Protein AF-A0A7X7XJC9-F1 (afdb_monomer_lite)

Radius of gyration: 24.95 Å; chains: 1; bounding box: 92×45×47 Å

Structure (mmCIF, N/CA/C/O backbone):
data_AF-A0A7X7XJC9-F1
#
_entry.id   AF-A0A7X7XJC9-F1
#
loop_
_atom_site.group_PDB
_atom_site.id
_atom_site.type_symbol
_atom_site.label_atom_id
_atom_site.label_alt_id
_atom_site.label_comp_id
_atom_site.label_asym_id
_atom_site.label_entity_id
_atom_site.label_seq_id
_atom_site.pdbx_PDB_ins_code
_atom_site.Cartn_x
_atom_site.Cartn_y
_atom_site.Cartn_z
_atom_site.occupancy
_atom_site.B_iso_or_equiv
_atom_site.auth_seq_id
_atom_site.auth_comp_id
_atom_site.auth_asym_id
_atom_site.auth_atom_id
_atom_site.pdbx_PDB_model_num
ATOM 1 N N . MET A 1 1 ? -47.347 18.243 29.895 1.00 41.31 1 MET A N 1
ATOM 2 C CA . MET A 1 1 ? -46.760 17.431 28.811 1.00 41.31 1 MET A CA 1
ATOM 3 C C . MET A 1 1 ? -45.267 17.707 28.826 1.00 41.31 1 MET A C 1
ATOM 5 O O . MET A 1 1 ? -44.904 18.861 28.664 1.00 41.31 1 MET A O 1
ATOM 9 N N . ILE A 1 2 ? -44.438 16.719 29.170 1.00 56.84 2 ILE A N 1
ATOM 10 C CA . ILE A 1 2 ? -42.971 16.842 29.231 1.00 56.84 2 ILE A CA 1
ATOM 11 C C . ILE A 1 2 ? -42.434 15.918 28.136 1.00 56.84 2 ILE A C 1
ATOM 13 O O . ILE A 1 2 ? -42.709 14.721 28.184 1.00 56.84 2 ILE A O 1
ATOM 17 N N . GLU A 1 3 ? -41.742 16.465 27.138 1.00 44.41 3 GLU A N 1
ATOM 18 C CA . GLU A 1 3 ? -41.038 15.663 26.131 1.00 44.41 3 GLU A CA 1
ATOM 19 C C . GLU A 1 3 ? -39.762 15.059 26.741 1.00 44.41 3 GLU A C 1
ATOM 21 O O . GLU A 1 3 ? -39.019 15.782 27.415 1.00 44.41 3 GLU A O 1
ATOM 26 N N . PRO A 1 4 ? -39.468 13.760 26.542 1.00 55.72 4 PRO A N 1
ATOM 27 C CA . PRO A 1 4 ? -38.210 13.195 26.996 1.00 55.72 4 PRO A CA 1
ATOM 28 C C . PRO A 1 4 ? -37.068 13.646 26.079 1.00 55.72 4 PRO A C 1
ATOM 30 O O . PRO A 1 4 ? -37.122 13.506 24.858 1.00 55.72 4 PRO A O 1
ATOM 33 N N . ALA A 1 5 ? -36.015 14.173 26.703 1.00 55.53 5 ALA A N 1
ATOM 34 C CA . ALA A 1 5 ? -34.759 14.511 26.059 1.00 55.53 5 ALA A CA 1
ATOM 35 C C . ALA A 1 5 ? -34.175 13.288 25.336 1.00 55.53 5 ALA A C 1
ATOM 37 O O . ALA A 1 5 ? -34.007 12.216 25.922 1.00 55.53 5 ALA A O 1
AT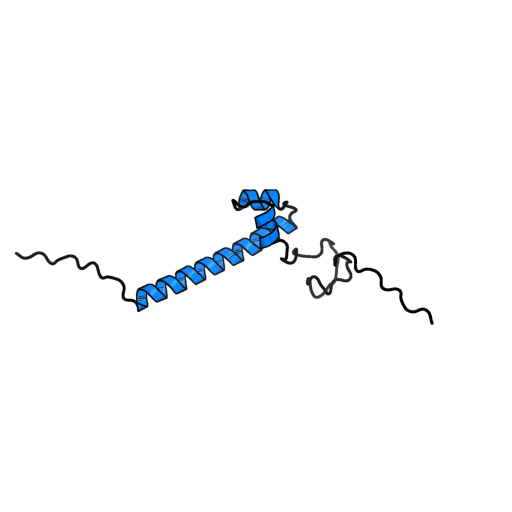OM 38 N N . ILE A 1 6 ? -33.845 13.469 24.059 1.00 58.12 6 ILE A N 1
ATOM 39 C CA . ILE A 1 6 ? -33.139 12.495 23.230 1.00 58.12 6 ILE A CA 1
ATOM 40 C C . ILE A 1 6 ? -31.744 12.308 23.839 1.00 58.12 6 ILE A C 1
ATOM 42 O O . ILE A 1 6 ? -30.851 13.135 23.660 1.00 58.12 6 ILE A O 1
ATOM 46 N N . GLY A 1 7 ? -31.572 11.242 24.620 1.00 53.56 7 GLY A N 1
ATOM 47 C CA . 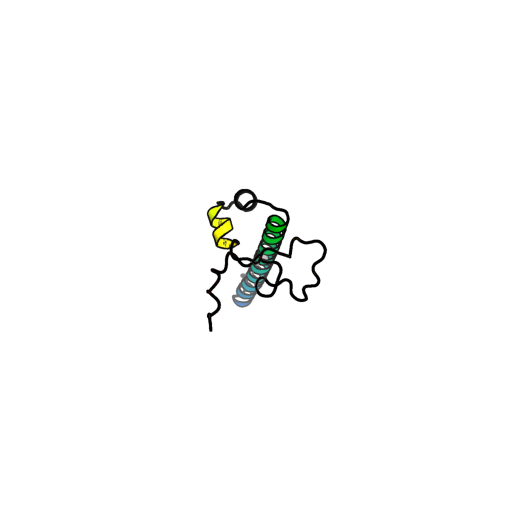GLY A 1 7 ? -30.294 10.872 25.213 1.00 53.56 7 GLY A CA 1
ATOM 48 C C . GLY A 1 7 ? -29.319 10.411 24.135 1.00 53.56 7 GLY A C 1
ATOM 49 O O . GLY A 1 7 ? -29.306 9.238 23.770 1.00 53.56 7 GLY A O 1
ATOM 50 N N . LEU A 1 8 ? -28.488 11.325 23.633 1.00 57.25 8 LEU A N 1
ATOM 51 C CA . LEU A 1 8 ? -27.266 10.993 22.901 1.00 57.25 8 LEU A CA 1
ATOM 52 C C . LEU A 1 8 ? -26.340 10.223 23.854 1.00 57.25 8 LEU A C 1
ATOM 54 O O . LEU A 1 8 ? -25.598 10.815 24.635 1.00 57.25 8 LEU A O 1
ATOM 58 N N . SER A 1 9 ? -26.432 8.893 23.842 1.00 68.00 9 SER A N 1
ATOM 59 C CA . SER A 1 9 ? -25.558 8.035 24.639 1.00 68.00 9 SER A CA 1
ATOM 60 C C . SER A 1 9 ? -24.130 8.149 24.105 1.00 68.00 9 SER A C 1
ATOM 62 O O . SER A 1 9 ? -23.837 7.749 22.977 1.00 68.00 9 SER A O 1
ATOM 64 N N . VAL A 1 10 ? -23.248 8.746 24.908 1.00 70.44 10 VAL A N 1
ATOM 65 C CA . VAL A 1 10 ? -21.807 8.786 24.646 1.00 70.44 10 VAL A CA 1
ATOM 66 C C . VAL A 1 10 ? -21.288 7.347 24.726 1.00 70.44 10 VAL A C 1
ATOM 68 O O . VAL A 1 10 ? -21.594 6.665 25.710 1.00 70.44 10 VAL A O 1
ATOM 71 N N . PRO A 1 11 ? -20.526 6.855 23.730 1.00 72.56 11 PRO A N 1
ATOM 72 C CA . PRO A 1 11 ? -19.968 5.513 23.798 1.00 72.56 11 PRO A CA 1
ATOM 73 C C . PRO A 1 11 ? -19.123 5.376 25.064 1.00 72.56 11 PRO A C 1
ATOM 75 O O . PRO A 1 11 ? -18.330 6.260 25.396 1.00 72.56 11 PRO A O 1
ATOM 78 N N . THR A 1 12 ? -19.286 4.260 25.773 1.00 91.44 12 THR A N 1
ATOM 79 C CA . TH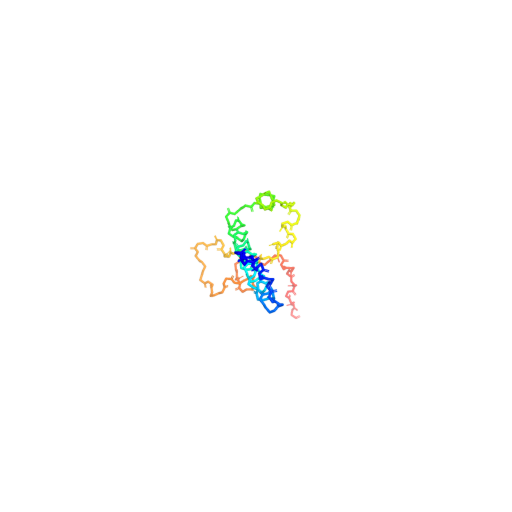R A 1 12 ? -18.405 3.934 26.896 1.00 91.44 12 THR A CA 1
ATOM 80 C C . THR A 1 12 ? -16.968 3.803 26.402 1.00 91.44 12 THR A C 1
ATOM 82 O O . THR A 1 12 ? -16.727 3.522 25.223 1.00 91.44 12 THR A O 1
ATOM 85 N N . VAL A 1 13 ? -16.004 3.968 27.311 1.00 92.12 13 VAL A N 1
ATOM 86 C CA . VAL A 1 13 ? -14.581 3.787 26.989 1.00 92.12 13 VAL A CA 1
ATOM 87 C C . VAL A 1 13 ? -14.346 2.417 26.345 1.00 92.12 13 VAL A C 1
ATOM 89 O O . VAL A 1 13 ? -13.690 2.349 25.311 1.00 92.12 13 VAL A O 1
ATOM 92 N N . ASP A 1 14 ? -14.967 1.351 26.857 1.00 92.12 14 ASP A N 1
ATOM 93 C CA . ASP A 1 14 ? -14.862 0.005 26.280 1.00 92.12 14 ASP A CA 1
ATOM 94 C C . ASP A 1 14 ? -15.373 -0.070 24.836 1.00 92.12 14 ASP A C 1
ATOM 96 O O . ASP A 1 14 ? -14.716 -0.654 23.976 1.00 92.12 14 ASP A O 1
ATOM 100 N N . THR A 1 15 ? -16.514 0.562 24.540 1.00 95.81 15 THR A N 1
ATOM 101 C CA . THR A 1 15 ? -17.069 0.601 23.176 1.00 95.81 15 THR A CA 1
ATOM 102 C C . THR A 1 15 ? -16.154 1.392 22.239 1.00 95.81 15 THR A C 1
ATOM 104 O O . THR A 1 15 ? -15.923 0.990 21.100 1.00 95.81 15 THR A O 1
ATOM 107 N N . ALA A 1 16 ? -15.599 2.512 22.710 1.00 93.88 16 ALA A N 1
ATOM 108 C CA . ALA A 1 16 ? -14.656 3.315 21.938 1.00 93.88 16 ALA A CA 1
ATOM 109 C C . ALA A 1 16 ? -13.352 2.549 21.644 1.00 93.88 16 ALA A C 1
ATOM 111 O O . ALA A 1 16 ? -12.874 2.576 20.511 1.00 93.88 16 ALA A O 1
ATOM 112 N N . LEU A 1 17 ? -12.813 1.816 22.625 1.00 96.31 17 LEU A N 1
ATOM 113 C CA . LEU A 1 17 ? -11.619 0.984 22.451 1.00 96.31 17 LEU A CA 1
ATOM 114 C C . LEU A 1 17 ? -11.864 -0.187 21.489 1.00 96.31 17 LEU A C 1
ATOM 116 O O . LEU A 1 17 ? -11.036 -0.430 20.615 1.00 96.31 17 LEU A O 1
ATOM 120 N N . GLN A 1 18 ? -13.017 -0.858 21.572 1.00 96.69 18 GLN A N 1
ATOM 121 C CA . GLN A 1 18 ? -13.398 -1.904 20.610 1.00 96.69 18 GLN A CA 1
ATOM 122 C C . GLN A 1 18 ? -13.525 -1.356 19.182 1.00 96.69 18 GLN A C 1
ATOM 124 O O . GLN A 1 18 ? -13.102 -1.997 18.221 1.00 96.69 18 GLN A O 1
ATOM 129 N N . ASN A 1 19 ? -14.070 -0.146 19.027 1.00 96.38 19 ASN A N 1
ATOM 130 C CA . ASN A 1 19 ? -14.143 0.510 17.724 1.00 96.38 19 ASN A CA 1
ATOM 131 C C . ASN A 1 19 ? -12.752 0.830 17.156 1.00 96.38 19 ASN A C 1
ATOM 133 O O . ASN A 1 19 ? -12.553 0.678 15.950 1.00 96.38 19 ASN A O 1
ATOM 137 N N . LEU A 1 20 ? -11.799 1.244 18.002 1.00 97.88 20 LEU A N 1
ATOM 138 C CA . LEU A 1 20 ? -10.410 1.471 17.594 1.00 97.88 20 LEU A CA 1
ATOM 139 C C . LEU A 1 20 ? -9.725 0.176 17.151 1.00 97.88 20 LEU A C 1
ATOM 141 O O . LEU A 1 20 ? -9.080 0.174 16.106 1.00 97.88 20 LEU A O 1
ATOM 145 N N . ASP A 1 21 ? -9.892 -0.914 17.903 1.00 98.12 21 ASP A N 1
ATOM 146 C CA . ASP A 1 21 ? -9.326 -2.223 17.556 1.00 98.12 21 ASP A CA 1
ATOM 147 C C . ASP A 1 21 ? -9.829 -2.706 16.188 1.00 98.12 21 ASP A C 1
ATOM 149 O O . ASP A 1 21 ? -9.033 -2.988 15.289 1.00 98.12 21 ASP A O 1
ATOM 153 N N . ARG A 1 22 ? -11.151 -2.665 15.976 1.00 98.44 22 ARG A N 1
ATOM 154 C CA . ARG A 1 22 ? -11.760 -3.024 14.690 1.00 98.44 22 ARG A CA 1
ATOM 155 C C . ARG A 1 22 ? -11.231 -2.163 13.545 1.00 98.44 22 ARG A C 1
ATOM 157 O O . ARG A 1 22 ? -10.815 -2.700 12.520 1.00 98.44 22 ARG A O 1
ATOM 164 N N . ALA A 1 23 ? -11.216 -0.840 13.714 1.00 98.31 23 ALA A N 1
ATOM 165 C CA . ALA A 1 23 ? -10.721 0.070 12.682 1.00 98.31 23 ALA A CA 1
ATOM 166 C C . ALA A 1 23 ? -9.238 -0.182 12.362 1.00 98.31 23 ALA A C 1
ATOM 168 O O . ALA A 1 23 ? -8.816 -0.101 11.207 1.00 98.31 23 ALA A O 1
ATOM 169 N N . TYR A 1 24 ? -8.436 -0.526 13.372 1.00 98.25 24 TYR A N 1
ATOM 170 C CA . TYR A 1 24 ? -7.031 -0.855 13.176 1.00 98.25 24 TYR A CA 1
ATOM 171 C C . TYR A 1 24 ? -6.840 -2.188 12.442 1.00 98.25 24 TYR A C 1
ATOM 173 O O . TYR A 1 24 ? -6.003 -2.272 11.541 1.00 98.25 24 TYR A O 1
ATOM 181 N N . ALA A 1 25 ? -7.637 -3.207 12.767 1.00 98.25 25 ALA A N 1
ATOM 182 C CA . ALA A 1 25 ? -7.636 -4.480 12.052 1.00 98.25 25 ALA A CA 1
ATOM 183 C C . ALA A 1 25 ? -8.007 -4.296 10.568 1.00 98.25 25 ALA A C 1
ATOM 185 O O . ALA A 1 25 ? -7.333 -4.830 9.685 1.00 98.25 25 ALA A O 1
ATOM 186 N N . GLU A 1 26 ? -9.017 -3.473 10.277 1.00 98.44 26 GLU A N 1
ATOM 187 C CA . GLU A 1 26 ? -9.412 -3.123 8.907 1.00 98.44 26 GLU A CA 1
ATOM 188 C C . GLU A 1 26 ? -8.297 -2.382 8.156 1.00 98.44 26 GLU A C 1
ATOM 190 O O . GLU A 1 26 ? -8.006 -2.703 6.999 1.00 98.44 26 GLU A O 1
ATOM 195 N N . LEU A 1 27 ? -7.626 -1.433 8.819 1.00 98.25 27 LEU A N 1
ATOM 196 C CA . LEU A 1 27 ? -6.481 -0.724 8.253 1.00 98.25 27 LEU A CA 1
ATOM 197 C C . LEU A 1 27 ? -5.337 -1.686 7.921 1.00 98.25 27 LEU A C 1
ATOM 199 O O . LEU A 1 27 ? -4.761 -1.590 6.837 1.00 98.25 27 LEU A O 1
ATOM 203 N N . ARG A 1 28 ? -5.018 -2.626 8.816 1.00 97.38 28 ARG A N 1
ATOM 204 C CA . ARG A 1 28 ? -3.989 -3.647 8.572 1.00 97.38 28 ARG A CA 1
ATOM 205 C C . ARG A 1 28 ? -4.343 -4.525 7.379 1.00 97.38 28 ARG A C 1
ATOM 207 O O . ARG A 1 28 ? -3.555 -4.606 6.442 1.00 97.38 28 ARG A O 1
ATOM 214 N N . ALA A 1 29 ? -5.566 -5.046 7.329 1.00 96.25 29 ALA A N 1
ATOM 215 C CA . ALA A 1 29 ? -6.031 -5.842 6.196 1.00 96.25 29 ALA A CA 1
ATOM 216 C C . ALA A 1 29 ? -6.032 -5.054 4.870 1.00 96.25 29 ALA A C 1
ATOM 218 O O . ALA A 1 29 ? -5.818 -5.617 3.795 1.00 96.25 29 ALA A O 1
ATOM 219 N N . ALA A 1 30 ? -6.293 -3.745 4.899 1.00 97.38 30 ALA A N 1
ATOM 220 C CA . ALA A 1 30 ? -6.171 -2.891 3.718 1.00 97.38 30 ALA A CA 1
ATOM 221 C C . ALA A 1 30 ? -4.705 -2.680 3.296 1.00 97.38 30 ALA A C 1
ATOM 223 O O . ALA A 1 30 ? -4.404 -2.697 2.102 1.00 97.38 30 ALA A O 1
ATOM 224 N N . GLN A 1 31 ? -3.789 -2.515 4.253 1.00 95.12 31 GLN A N 1
ATOM 225 C CA . GLN A 1 31 ? -2.354 -2.380 3.990 1.00 95.12 31 GLN A CA 1
ATOM 226 C C . GLN A 1 31 ? -1.751 -3.654 3.390 1.00 95.12 31 GLN A C 1
ATOM 228 O O . GLN A 1 31 ? -0.967 -3.547 2.446 1.00 95.12 31 GLN A O 1
ATOM 233 N N . ASP A 1 32 ? -2.147 -4.828 3.882 1.00 91.06 32 ASP A N 1
ATOM 234 C CA . ASP A 1 32 ? -1.682 -6.118 3.362 1.00 91.06 32 ASP A CA 1
ATOM 235 C C . ASP A 1 32 ? -2.147 -6.320 1.915 1.00 91.06 32 ASP A C 1
ATOM 237 O O . ASP A 1 32 ? -1.328 -6.539 1.021 1.00 91.06 32 ASP A O 1
ATOM 241 N N . ARG A 1 33 ? -3.440 -6.084 1.642 1.00 95.38 33 ARG A N 1
ATOM 242 C CA . ARG A 1 33 ? -3.992 -6.119 0.275 1.00 95.38 33 ARG A CA 1
ATOM 243 C C . ARG A 1 33 ? -3.295 -5.141 -0.672 1.00 95.38 33 ARG A C 1
ATOM 245 O O . ARG A 1 33 ? -3.094 -5.457 -1.844 1.00 95.38 33 ARG A O 1
ATOM 252 N N . LEU A 1 34 ? -2.917 -3.955 -0.189 1.00 95.88 34 LEU A N 1
ATOM 253 C CA . LEU A 1 34 ? -2.138 -3.001 -0.980 1.00 95.88 34 LEU A CA 1
ATOM 254 C C . LEU A 1 34 ? -0.733 -3.544 -1.287 1.00 95.88 34 LEU A C 1
ATOM 256 O O . LEU A 1 34 ? -0.250 -3.376 -2.405 1.00 95.88 34 LEU A O 1
ATOM 260 N N . GLY A 1 35 ? -0.090 -4.213 -0.328 1.00 92.19 35 GLY A N 1
ATOM 261 C CA . GLY A 1 35 ? 1.184 -4.905 -0.538 1.00 92.19 35 GLY A CA 1
ATOM 262 C C . GLY A 1 35 ? 1.097 -5.965 -1.640 1.00 92.19 35 GLY A C 1
ATOM 263 O O . GLY A 1 35 ? 1.902 -5.944 -2.573 1.00 92.19 35 GLY A O 1
ATOM 264 N N . ASP A 1 36 ? 0.076 -6.822 -1.593 1.00 88.94 36 ASP A N 1
ATOM 265 C CA . ASP A 1 36 ? -0.170 -7.858 -2.607 1.00 88.94 36 ASP A CA 1
ATOM 266 C C . ASP A 1 36 ? -0.452 -7.266 -3.996 1.00 88.94 36 ASP A C 1
ATOM 268 O O . ASP A 1 36 ? 0.052 -7.752 -5.018 1.00 88.94 36 ASP A O 1
ATOM 272 N N . ALA A 1 37 ? -1.211 -6.169 -4.055 1.00 95.00 37 ALA A N 1
ATOM 273 C CA . ALA A 1 37 ? -1.466 -5.447 -5.298 1.00 95.00 37 ALA A CA 1
ATOM 274 C C . ALA A 1 37 ? -0.173 -4.858 -5.888 1.00 95.00 37 ALA A C 1
ATOM 276 O O . ALA A 1 37 ? 0.065 -4.970 -7.092 1.00 95.00 37 ALA A O 1
ATOM 277 N N . VAL A 1 38 ? 0.703 -4.288 -5.052 1.00 94.69 38 VAL A N 1
ATOM 278 C CA . VAL A 1 38 ? 2.018 -3.786 -5.482 1.00 94.69 38 VAL A CA 1
ATOM 279 C C . VAL A 1 38 ? 2.901 -4.923 -5.993 1.00 94.69 38 VAL A C 1
ATOM 281 O O . VAL A 1 38 ? 3.539 -4.776 -7.038 1.00 94.69 38 VAL A O 1
ATOM 284 N N . LEU A 1 39 ? 2.918 -6.071 -5.312 1.00 88.69 39 LEU A N 1
ATOM 285 C CA . LEU A 1 39 ? 3.639 -7.261 -5.765 1.00 88.69 39 LEU A CA 1
ATOM 286 C C . LEU A 1 39 ? 3.154 -7.736 -7.137 1.00 88.69 39 LEU A C 1
ATOM 288 O O . LEU A 1 39 ? 3.972 -7.991 -8.024 1.00 88.69 39 LEU A O 1
ATOM 292 N N . THR A 1 40 ? 1.837 -7.786 -7.327 1.00 86.94 40 THR A N 1
ATOM 293 C CA . THR A 1 40 ? 1.198 -8.154 -8.597 1.00 86.94 40 THR A CA 1
ATOM 294 C C . THR A 1 40 ? 1.527 -7.151 -9.705 1.00 86.94 40 THR A C 1
ATOM 296 O O . THR A 1 40 ? 1.904 -7.532 -10.811 1.00 86.94 40 THR A O 1
ATOM 299 N N . ALA A 1 41 ? 1.486 -5.849 -9.415 1.00 91.75 41 ALA A N 1
ATOM 300 C CA . ALA A 1 41 ? 1.882 -4.820 -10.373 1.00 91.75 41 ALA A CA 1
ATOM 301 C C . ALA A 1 41 ? 3.366 -4.952 -10.762 1.00 91.75 41 ALA A C 1
ATOM 303 O O . ALA A 1 41 ? 3.726 -4.858 -11.938 1.00 91.75 41 ALA A O 1
ATOM 304 N N . ARG A 1 42 ? 4.245 -5.223 -9.787 1.00 89.94 42 ARG A N 1
ATOM 305 C CA . ARG A 1 42 ? 5.679 -5.437 -10.030 1.00 89.94 42 ARG A CA 1
ATOM 306 C C . ARG A 1 42 ? 5.955 -6.698 -10.847 1.00 89.94 42 ARG A C 1
ATOM 308 O O . ARG A 1 42 ? 6.868 -6.657 -11.674 1.00 89.94 42 ARG A O 1
ATOM 315 N N . SER A 1 43 ? 5.211 -7.787 -10.643 1.00 82.31 43 SER A N 1
ATOM 316 C CA . SER A 1 43 ? 5.351 -9.013 -11.442 1.00 82.31 43 SER A CA 1
ATOM 317 C C . SER A 1 43 ? 4.843 -8.823 -12.876 1.00 82.31 43 SER A C 1
ATOM 319 O O . SER A 1 43 ? 5.485 -9.308 -13.806 1.00 82.31 43 SER A O 1
ATOM 321 N N . ALA A 1 44 ? 3.796 -8.015 -13.068 1.00 85.88 44 ALA A N 1
ATOM 322 C CA . ALA A 1 44 ? 3.299 -7.587 -14.379 1.00 85.88 44 ALA A CA 1
ATOM 323 C C . ALA A 1 44 ? 4.222 -6.582 -15.105 1.00 85.88 44 ALA A C 1
ATOM 325 O O . ALA A 1 44 ? 4.011 -6.276 -16.275 1.00 85.88 44 ALA A O 1
ATOM 326 N N . GLY A 1 45 ? 5.262 -6.073 -14.433 1.00 88.19 45 GLY A N 1
ATOM 327 C CA . GLY A 1 45 ? 6.274 -5.194 -15.025 1.00 88.19 45 GLY A CA 1
ATOM 328 C C . GLY A 1 45 ? 6.083 -3.697 -14.771 1.00 88.19 45 GLY A C 1
ATOM 329 O O . GLY A 1 45 ? 6.893 -2.909 -15.259 1.00 88.19 45 GLY A O 1
ATOM 330 N N . ALA A 1 46 ? 5.090 -3.286 -13.974 1.00 94.38 46 ALA A N 1
ATOM 331 C CA . ALA A 1 46 ? 4.882 -1.880 -13.623 1.00 94.38 46 ALA A CA 1
ATOM 332 C C . ALA A 1 46 ? 6.116 -1.290 -12.931 1.00 94.38 46 ALA A C 1
ATOM 334 O O . ALA A 1 46 ? 6.706 -1.913 -12.048 1.00 94.38 46 ALA A O 1
ATOM 335 N N . THR A 1 47 ? 6.522 -0.081 -13.307 1.00 95.50 47 THR A N 1
ATOM 336 C CA . THR A 1 47 ? 7.663 0.626 -12.710 1.00 95.50 47 THR A CA 1
ATOM 337 C C . THR A 1 47 ? 7.316 1.214 -11.338 1.00 95.50 47 THR A C 1
ATOM 339 O O . THR A 1 47 ? 6.153 1.426 -11.008 1.00 95.50 47 THR A O 1
ATOM 342 N N . TRP A 1 48 ? 8.333 1.541 -10.533 1.00 95.50 48 TRP A N 1
ATOM 343 C CA . TRP A 1 48 ? 8.118 2.237 -9.256 1.00 95.50 48 TRP A CA 1
ATOM 344 C C . TRP A 1 48 ? 7.491 3.624 -9.414 1.00 95.50 48 TRP A C 1
ATOM 346 O O . TRP A 1 48 ? 6.849 4.091 -8.483 1.00 95.50 48 TRP A O 1
ATOM 356 N N . ALA A 1 49 ? 7.673 4.278 -10.566 1.00 97.75 49 ALA A N 1
ATOM 357 C CA . ALA A 1 49 ? 7.027 5.557 -10.848 1.00 97.75 49 ALA A CA 1
ATOM 358 C C . ALA A 1 49 ? 5.518 5.359 -11.019 1.00 97.75 49 ALA A C 1
ATOM 360 O O . ALA A 1 49 ? 4.756 5.946 -10.269 1.00 97.75 49 ALA A O 1
ATOM 361 N N . GLN A 1 50 ? 5.109 4.416 -11.877 1.00 97.88 50 GLN A N 1
ATOM 362 C CA . GLN A 1 50 ? 3.695 4.076 -12.082 1.00 97.88 50 GLN A CA 1
ATOM 363 C C . GLN A 1 50 ? 2.999 3.630 -10.788 1.00 97.88 50 GLN A C 1
ATOM 365 O O . GLN A 1 50 ? 1.851 3.986 -10.547 1.00 97.88 50 GLN A O 1
ATOM 370 N N . ILE A 1 51 ? 3.690 2.858 -9.944 1.00 97.62 51 ILE A N 1
ATOM 371 C CA . ILE A 1 51 ? 3.164 2.455 -8.632 1.00 97.62 51 ILE A CA 1
ATOM 372 C C . ILE A 1 51 ? 3.058 3.660 -7.689 1.00 97.62 51 ILE A C 1
ATOM 374 O O . ILE A 1 51 ? 2.062 3.794 -6.985 1.00 97.62 51 ILE A O 1
ATOM 378 N N . GLY A 1 52 ? 4.064 4.537 -7.673 1.00 97.25 52 GLY A N 1
ATOM 379 C CA . GLY A 1 52 ? 4.010 5.798 -6.934 1.00 97.25 52 GLY A CA 1
ATOM 380 C C . GLY A 1 52 ? 2.791 6.628 -7.338 1.00 97.25 52 GLY A C 1
ATOM 381 O O . GLY A 1 52 ? 1.951 6.921 -6.492 1.00 97.25 52 GLY A O 1
ATOM 382 N N . ASP A 1 53 ? 2.629 6.882 -8.635 1.00 98.06 53 ASP A N 1
ATOM 383 C CA . ASP A 1 53 ? 1.506 7.643 -9.189 1.00 98.06 53 ASP A CA 1
ATOM 384 C C . ASP A 1 53 ? 0.150 7.031 -8.798 1.00 98.06 53 ASP A C 1
ATOM 386 O O . ASP A 1 53 ? -0.730 7.735 -8.305 1.00 98.06 53 ASP A O 1
ATOM 390 N N . ALA A 1 54 ? -0.005 5.706 -8.925 1.00 97.62 54 ALA A N 1
ATOM 391 C CA . ALA A 1 54 ? -1.241 5.001 -8.570 1.00 97.62 54 ALA A CA 1
ATOM 392 C C . ALA A 1 54 ? -1.571 5.048 -7.067 1.00 97.62 54 ALA A C 1
ATOM 394 O O . ALA A 1 54 ? -2.729 4.905 -6.681 1.00 97.62 54 ALA A O 1
ATOM 395 N N . THR A 1 55 ? -0.560 5.224 -6.213 1.00 96.50 55 THR A N 1
ATOM 396 C CA . THR A 1 55 ? -0.703 5.243 -4.747 1.00 96.50 55 THR A CA 1
ATOM 397 C C . THR A 1 55 ? -0.642 6.651 -4.151 1.00 96.50 55 THR A C 1
ATOM 399 O O . THR A 1 55 ? -0.761 6.797 -2.935 1.00 96.50 55 THR A O 1
ATOM 402 N N . GLY A 1 56 ? -0.457 7.686 -4.979 1.00 97.38 56 GLY A N 1
ATOM 403 C CA . GLY A 1 56 ? -0.245 9.063 -4.526 1.00 97.38 56 GLY A CA 1
ATOM 404 C C . GLY A 1 56 ? 1.096 9.280 -3.813 1.00 97.38 56 GLY A C 1
ATOM 405 O O . GLY A 1 56 ? 1.226 10.200 -3.008 1.00 97.38 56 GLY A O 1
ATOM 406 N N . MET A 1 57 ? 2.090 8.427 -4.069 1.00 95.56 57 MET A N 1
ATOM 407 C CA . MET A 1 57 ? 3.427 8.488 -3.476 1.00 95.56 57 MET A CA 1
ATOM 408 C C . MET A 1 57 ? 4.481 8.870 -4.513 1.00 95.56 57 MET A C 1
ATOM 410 O O . MET A 1 57 ? 4.341 8.618 -5.706 1.00 95.56 57 MET A O 1
ATOM 414 N N . SER A 1 58 ? 5.611 9.411 -4.060 1.00 98.00 58 SER A N 1
ATOM 415 C CA . SER A 1 58 ? 6.766 9.533 -4.947 1.00 98.00 58 SER A CA 1
ATOM 416 C C . SER A 1 58 ? 7.313 8.147 -5.314 1.00 98.00 58 SER A C 1
ATOM 418 O O . SER A 1 58 ? 7.226 7.190 -4.538 1.00 98.00 58 SER A O 1
ATOM 420 N N . ARG A 1 59 ? 7.971 8.046 -6.476 1.00 97.44 59 ARG A N 1
ATOM 421 C CA . ARG A 1 59 ? 8.710 6.839 -6.895 1.00 97.44 59 ARG A CA 1
ATOM 422 C C . ARG A 1 59 ? 9.645 6.315 -5.799 1.00 97.44 59 ARG A C 1
ATOM 424 O O . ARG A 1 59 ? 9.754 5.106 -5.608 1.00 97.44 59 ARG A O 1
ATOM 431 N N . GLN A 1 60 ? 10.366 7.220 -5.134 1.00 97.19 60 GLN A N 1
ATOM 432 C CA . GLN A 1 60 ? 11.326 6.858 -4.093 1.00 97.19 60 GLN A CA 1
ATOM 433 C C . GLN A 1 60 ? 10.612 6.306 -2.857 1.00 97.19 60 GLN A C 1
ATOM 435 O O . GLN A 1 60 ? 10.994 5.238 -2.393 1.00 97.19 60 GLN A O 1
ATOM 440 N N . ALA A 1 61 ? 9.535 6.954 -2.404 1.00 96.62 61 ALA A N 1
ATOM 441 C CA . ALA A 1 61 ? 8.741 6.475 -1.275 1.00 96.62 61 ALA A CA 1
ATOM 442 C C . ALA A 1 61 ? 8.130 5.090 -1.553 1.00 96.62 61 ALA A C 1
ATOM 444 O O . ALA A 1 61 ? 8.187 4.203 -0.703 1.00 96.62 61 ALA A O 1
ATOM 445 N N . ALA A 1 62 ? 7.625 4.861 -2.770 1.00 96.25 62 ALA A N 1
ATOM 446 C CA . ALA A 1 62 ? 7.134 3.548 -3.185 1.00 96.25 62 ALA A CA 1
ATOM 447 C C . ALA A 1 62 ? 8.246 2.482 -3.157 1.00 96.25 62 ALA A C 1
ATOM 449 O O . ALA A 1 62 ? 8.039 1.366 -2.677 1.00 96.25 62 ALA A O 1
ATOM 450 N N . HIS A 1 63 ? 9.445 2.820 -3.640 1.00 92.50 63 HIS A N 1
ATOM 451 C CA . HIS A 1 63 ? 10.585 1.908 -3.616 1.00 92.50 63 HIS A CA 1
ATOM 452 C C . HIS A 1 63 ? 11.106 1.632 -2.200 1.00 92.50 63 HIS A C 1
ATOM 454 O O . HIS A 1 63 ? 11.438 0.495 -1.897 1.00 92.50 63 HIS A O 1
ATOM 460 N N . GLU A 1 64 ? 11.177 2.622 -1.318 1.00 94.62 64 GLU A N 1
ATOM 461 C CA . GLU A 1 64 ? 11.590 2.407 0.075 1.00 94.62 64 GLU A CA 1
ATOM 462 C C . GLU A 1 64 ? 10.591 1.504 0.801 1.00 94.62 64 GLU A C 1
ATOM 464 O O . GLU A 1 64 ? 10.975 0.533 1.458 1.00 94.62 64 GLU A O 1
ATOM 469 N N . ARG A 1 65 ? 9.296 1.767 0.598 1.00 94.19 65 ARG A N 1
ATOM 470 C CA . ARG A 1 65 ? 8.222 1.011 1.236 1.00 94.19 65 ARG A CA 1
ATOM 471 C C . ARG A 1 65 ? 8.119 -0.424 0.737 1.00 94.19 65 ARG A C 1
ATOM 473 O O . ARG A 1 65 ? 7.870 -1.307 1.547 1.00 94.19 65 ARG A O 1
ATOM 480 N N . TRP A 1 66 ? 8.281 -0.662 -0.566 1.00 93.62 66 TRP A N 1
ATOM 481 C CA . TRP A 1 66 ? 7.993 -1.973 -1.158 1.00 93.62 66 TRP A CA 1
ATOM 482 C C . TRP A 1 66 ? 9.151 -2.621 -1.925 1.00 93.62 66 TRP A C 1
ATOM 484 O O . TRP A 1 66 ? 9.038 -3.744 -2.414 1.00 93.62 66 TRP A O 1
ATOM 494 N N . GLY A 1 67 ? 10.294 -1.954 -2.044 1.00 86.88 67 GLY A N 1
ATOM 495 C CA . GLY A 1 67 ? 11.446 -2.446 -2.803 1.00 86.88 67 GLY A CA 1
ATOM 496 C C . GLY A 1 67 ? 12.086 -3.702 -2.222 1.00 86.88 67 GLY A C 1
ATOM 497 O O . GLY A 1 67 ? 12.723 -4.453 -2.961 1.00 86.88 67 GLY A O 1
ATOM 498 N N . HIS A 1 68 ? 11.884 -3.941 -0.926 1.00 83.06 68 HIS A N 1
ATOM 499 C CA . HIS A 1 68 ? 12.372 -5.113 -0.209 1.00 83.06 68 HIS A CA 1
ATOM 500 C C . HIS A 1 68 ? 11.414 -6.312 -0.269 1.00 83.06 68 HIS A C 1
ATOM 502 O O . HIS A 1 68 ? 11.817 -7.406 0.125 1.00 83.06 68 HIS A O 1
ATOM 508 N N . LEU A 1 69 ? 10.172 -6.149 -0.753 1.00 78.25 69 LEU A N 1
ATOM 509 C CA . LEU A 1 69 ? 9.273 -7.295 -0.868 1.00 78.25 69 LEU A CA 1
ATOM 510 C C . LEU A 1 69 ? 9.790 -8.278 -1.925 1.00 78.25 69 LEU A C 1
ATOM 512 O O . LEU A 1 69 ? 10.283 -7.863 -2.985 1.00 78.25 69 LEU A O 1
ATOM 516 N N . PRO A 1 70 ? 9.665 -9.589 -1.662 1.00 67.00 70 PRO A N 1
ATOM 517 C CA . PRO A 1 70 ? 10.068 -10.607 -2.611 1.00 67.00 70 PRO A CA 1
ATOM 518 C C . PRO A 1 70 ? 9.260 -10.427 -3.894 1.00 67.00 70 PRO A C 1
ATOM 520 O O . PRO A 1 70 ? 8.034 -10.483 -3.892 1.00 67.00 70 PRO A O 1
ATOM 523 N N . ARG A 1 71 ? 9.944 -10.195 -5.017 1.00 64.25 71 ARG A N 1
ATOM 524 C CA . ARG A 1 71 ? 9.270 -10.175 -6.318 1.00 64.25 71 ARG A CA 1
ATOM 525 C C . ARG A 1 71 ? 8.682 -11.566 -6.541 1.00 64.25 71 ARG A C 1
ATOM 527 O O . ARG A 1 71 ? 9.436 -12.536 -6.543 1.00 64.25 71 ARG A O 1
ATOM 534 N N . GLY A 1 72 ? 7.363 -11.656 -6.692 1.00 57.41 72 GLY A N 1
ATOM 535 C CA . GLY A 1 72 ? 6.680 -12.934 -6.866 1.00 57.41 72 GLY A CA 1
ATOM 536 C C . GLY A 1 72 ? 7.227 -13.718 -8.062 1.00 57.41 72 GLY A C 1
ATOM 537 O O . GLY A 1 72 ? 7.241 -13.204 -9.180 1.00 57.41 72 GLY A O 1
ATOM 538 N N . GLY A 1 73 ? 7.644 -14.959 -7.802 1.00 55.97 73 GLY A N 1
ATOM 539 C CA . GLY A 1 73 ? 7.793 -16.029 -8.791 1.00 55.97 73 GLY A CA 1
ATOM 540 C C . GLY A 1 73 ? 9.022 -15.991 -9.710 1.00 55.97 73 GLY A C 1
ATOM 541 O O . GLY A 1 73 ? 9.522 -14.950 -10.137 1.00 55.97 73 GLY A O 1
ATOM 542 N N . CYS A 1 74 ? 9.496 -17.188 -10.064 1.00 54.19 74 CYS A N 1
ATOM 543 C CA . CYS A 1 74 ? 10.467 -17.393 -11.138 1.00 54.19 74 CYS A CA 1
ATOM 544 C C . CYS A 1 74 ? 9.790 -17.122 -12.495 1.00 54.19 74 CYS A C 1
ATOM 546 O O . CYS A 1 74 ? 8.711 -17.645 -12.750 1.00 54.19 74 CYS A O 1
ATOM 548 N N . ARG A 1 75 ? 10.412 -16.343 -13.394 1.00 55.50 75 ARG A N 1
ATOM 549 C CA . ARG A 1 75 ? 9.832 -15.999 -14.715 1.00 55.50 75 ARG A CA 1
ATOM 550 C C . ARG A 1 75 ? 9.959 -17.097 -15.787 1.00 55.50 75 ARG A C 1
ATOM 552 O O . ARG A 1 75 ? 9.647 -16.837 -16.945 1.00 55.50 75 ARG A O 1
ATOM 559 N N . ARG A 1 76 ? 10.473 -18.289 -15.462 1.00 51.94 76 ARG A N 1
ATOM 560 C CA . ARG A 1 76 ? 10.631 -19.391 -16.431 1.00 51.94 76 ARG A CA 1
ATOM 561 C C . ARG A 1 76 ? 9.420 -20.321 -16.402 1.00 51.94 76 ARG A C 1
ATOM 563 O O . ARG A 1 76 ? 9.032 -20.780 -15.336 1.00 51.94 76 ARG A O 1
ATOM 570 N N . ALA A 1 77 ? 8.896 -20.665 -17.577 1.00 52.12 77 ALA A N 1
ATOM 571 C CA . ALA A 1 77 ? 7.719 -21.521 -17.763 1.00 52.12 77 ALA A CA 1
ATOM 572 C C . ALA A 1 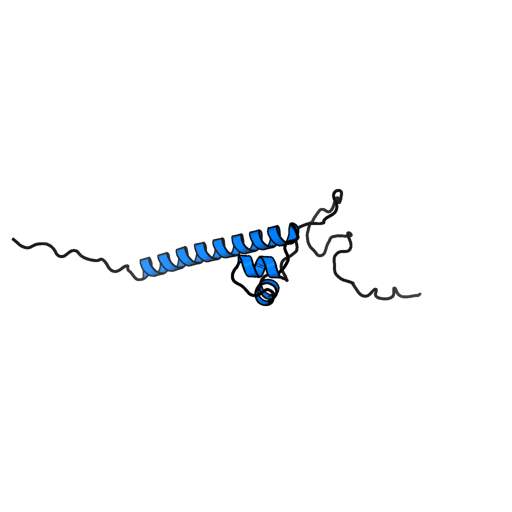77 ? 7.966 -23.036 -17.539 1.00 52.12 77 ALA A C 1
ATOM 574 O O . ALA A 1 77 ? 7.239 -23.855 -18.083 1.00 52.12 77 ALA A O 1
ATOM 575 N N . GLY A 1 78 ? 8.993 -23.433 -16.777 1.00 54.44 78 GLY A N 1
ATOM 576 C CA . GLY A 1 78 ? 9.390 -24.846 -16.661 1.00 54.44 78 GLY A CA 1
ATOM 577 C C . GLY A 1 78 ? 10.418 -25.128 -15.569 1.00 54.44 78 GLY A C 1
ATOM 578 O O . GLY A 1 78 ? 11.401 -25.818 -15.814 1.00 54.44 78 GLY A O 1
ATOM 579 N N . CYS A 1 79 ? 10.257 -24.528 -14.390 1.00 56.22 79 CYS A N 1
ATOM 580 C CA . CYS A 1 79 ? 11.127 -24.808 -13.249 1.00 56.22 79 CYS A CA 1
ATOM 581 C C . CYS A 1 79 ? 10.396 -25.653 -12.193 1.00 56.22 79 CYS A C 1
ATOM 583 O O . CYS A 1 79 ? 9.439 -25.167 -11.600 1.00 56.22 79 CYS A O 1
ATOM 585 N N . ASP A 1 80 ? 10.916 -26.849 -11.896 1.00 55.56 80 ASP A N 1
ATOM 586 C CA . ASP A 1 80 ? 10.466 -27.745 -10.811 1.00 55.56 80 ASP A CA 1
ATOM 587 C C . ASP A 1 80 ? 11.114 -27.388 -9.458 1.00 55.56 80 ASP A C 1
ATOM 589 O O . ASP A 1 80 ? 11.819 -28.186 -8.843 1.00 55.56 80 ASP A O 1
ATOM 593 N N . CYS A 1 81 ? 10.964 -26.143 -9.001 1.00 54.06 81 CYS A N 1
ATOM 594 C CA . CYS A 1 81 ? 11.540 -25.716 -7.719 1.00 54.06 81 CYS A CA 1
ATOM 595 C C . CYS A 1 81 ? 10.492 -25.816 -6.593 1.00 54.06 81 CYS A C 1
ATOM 597 O O . CYS A 1 81 ? 9.451 -25.171 -6.703 1.00 54.06 81 CYS A O 1
ATOM 599 N N . PRO A 1 82 ? 10.760 -26.544 -5.490 1.00 49.25 82 PRO A N 1
ATOM 600 C CA . PRO A 1 82 ? 9.768 -26.802 -4.438 1.00 49.25 82 PRO A CA 1
ATOM 601 C C . PRO A 1 82 ? 9.420 -25.576 -3.574 1.00 49.25 82 PRO A C 1
ATOM 603 O O . PRO A 1 82 ? 8.369 -25.554 -2.941 1.00 49.25 82 PRO A O 1
ATOM 606 N N . HIS A 1 83 ? 10.255 -24.530 -3.568 1.00 49.06 83 HIS A N 1
ATOM 607 C CA . HIS A 1 83 ? 10.003 -23.299 -2.818 1.00 49.06 83 HIS A CA 1
ATOM 608 C C . HIS A 1 83 ? 10.332 -22.072 -3.673 1.00 49.06 83 HIS A C 1
ATOM 610 O O . HIS A 1 83 ? 11.490 -21.797 -3.981 1.00 49.06 83 HIS A O 1
ATOM 616 N N . HIS A 1 84 ? 9.314 -21.289 -4.038 1.00 54.50 84 HIS A N 1
ATOM 617 C CA . HIS A 1 84 ? 9.462 -19.995 -4.719 1.00 54.50 84 HIS A CA 1
ATOM 618 C C . HIS A 1 84 ? 9.950 -18.885 -3.769 1.00 54.50 84 HIS A C 1
ATOM 620 O O . HIS A 1 84 ? 9.448 -17.761 -3.789 1.00 54.50 84 HIS A O 1
ATOM 626 N N . LEU A 1 85 ? 10.931 -19.203 -2.924 1.00 52.78 85 LEU A N 1
ATOM 627 C CA . LEU A 1 85 ? 11.570 -18.266 -2.013 1.00 52.78 85 LEU A CA 1
ATOM 628 C C . LEU A 1 85 ? 12.865 -17.719 -2.643 1.00 52.78 85 LEU A C 1
ATOM 630 O O . LEU A 1 85 ? 13.557 -18.441 -3.365 1.00 52.78 85 LEU A O 1
ATOM 634 N N . PRO A 1 86 ? 13.233 -16.451 -2.382 1.00 48.66 86 PRO A N 1
ATOM 635 C CA . PRO A 1 86 ? 14.380 -15.794 -3.017 1.00 48.66 86 PRO A CA 1
ATOM 636 C C . PRO A 1 86 ? 15.747 -16.473 -2.814 1.00 48.66 86 PRO A C 1
ATOM 638 O O . PRO A 1 86 ? 16.676 -16.172 -3.563 1.00 48.66 86 PRO A O 1
ATOM 641 N N . HIS A 1 87 ? 15.897 -17.343 -1.808 1.00 49.81 87 HIS A N 1
ATOM 642 C CA . HIS A 1 87 ? 17.185 -17.921 -1.405 1.00 49.81 87 HIS A CA 1
ATOM 643 C C . HIS A 1 87 ? 17.443 -19.358 -1.889 1.00 49.81 87 HIS A C 1
ATOM 645 O O . HIS A 1 87 ? 18.611 -19.725 -1.975 1.00 49.81 87 HIS A O 1
ATOM 651 N N . ASP A 1 88 ? 16.418 -20.120 -2.292 1.00 51.62 88 ASP A N 1
ATOM 652 C CA . ASP A 1 88 ? 16.564 -21.544 -2.664 1.00 51.62 88 ASP A CA 1
ATOM 653 C C . ASP A 1 88 ? 16.384 -21.825 -4.165 1.00 51.62 88 ASP A C 1
ATOM 655 O O . ASP A 1 88 ? 16.320 -22.977 -4.592 1.00 51.62 88 ASP A O 1
ATOM 659 N N . CYS A 1 89 ? 16.323 -20.786 -5.009 1.00 48.56 89 CYS A N 1
ATOM 660 C CA . CYS A 1 89 ? 16.184 -20.980 -6.453 1.00 48.56 89 CYS A CA 1
ATOM 661 C C . CYS A 1 89 ? 17.554 -21.131 -7.149 1.00 48.56 89 CYS A C 1
ATOM 663 O O . CYS A 1 89 ? 18.295 -20.143 -7.237 1.00 48.56 89 CYS A O 1
ATOM 665 N N . PRO A 1 90 ? 17.863 -22.278 -7.794 1.00 52.53 90 PRO A N 1
ATOM 666 C CA . PRO A 1 90 ? 19.053 -22.448 -8.644 1.00 52.53 90 PRO A CA 1
ATOM 667 C C . PRO A 1 90 ? 18.994 -21.608 -9.936 1.00 52.53 90 PRO A C 1
ATOM 669 O O . PRO A 1 90 ? 19.891 -21.649 -10.775 1.00 52.53 90 PRO A O 1
ATOM 672 N N . CYS A 1 91 ? 17.936 -20.812 -10.116 1.00 50.66 91 CYS A N 1
ATOM 673 C CA . CYS A 1 91 ? 17.674 -20.022 -11.307 1.00 50.66 91 CYS A CA 1
ATOM 674 C C . CYS A 1 91 ? 18.482 -18.712 -11.436 1.00 50.66 91 CYS A C 1
ATOM 676 O O . CYS A 1 91 ? 18.346 -18.040 -12.459 1.00 50.66 91 CYS A O 1
ATOM 678 N N . GLY A 1 92 ? 19.335 -18.364 -10.462 1.00 52.25 92 GLY A N 1
ATOM 679 C CA . GLY A 1 92 ? 20.342 -17.301 -10.610 1.00 52.25 92 GLY A CA 1
ATOM 680 C C . GLY A 1 92 ? 19.829 -15.857 -10.502 1.00 52.25 92 GLY A C 1
ATOM 681 O O . GLY A 1 92 ? 20.394 -14.963 -11.129 1.00 52.25 92 GLY A O 1
ATOM 682 N N . HIS A 1 93 ? 18.776 -15.600 -9.715 1.00 56.12 93 HIS A N 1
ATOM 683 C CA . HIS A 1 93 ? 18.250 -14.242 -9.482 1.00 56.12 93 HIS A CA 1
ATOM 684 C C . HIS A 1 93 ? 18.649 -13.611 -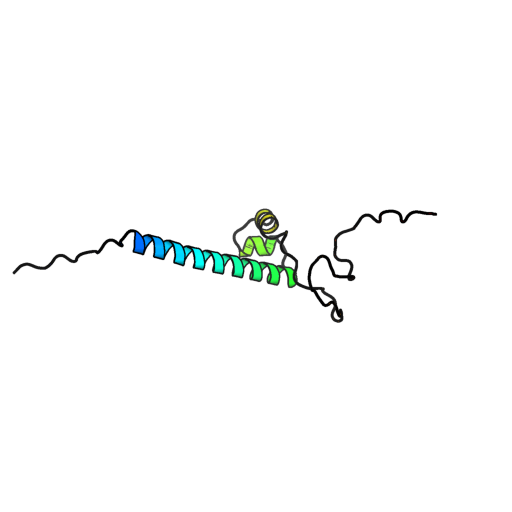8.138 1.00 56.12 93 HIS A C 1
ATOM 686 O O . HIS A 1 93 ? 18.345 -12.438 -7.910 1.00 56.12 93 HIS A O 1
ATOM 692 N N . ALA A 1 94 ? 19.386 -14.325 -7.282 1.00 47.28 94 ALA A N 1
ATOM 693 C CA . ALA A 1 94 ? 20.105 -13.689 -6.184 1.00 47.28 94 ALA A CA 1
ATOM 694 C C . ALA A 1 94 ? 21.207 -12.817 -6.801 1.00 47.28 94 ALA A C 1
ATOM 696 O O . ALA A 1 94 ? 22.097 -13.325 -7.484 1.00 47.28 94 ALA A O 1
ATOM 697 N N . GLY A 1 95 ? 21.093 -11.496 -6.644 1.00 44.72 95 GLY A N 1
ATOM 698 C CA . GLY A 1 95 ? 22.013 -10.527 -7.234 1.00 44.72 95 GLY A CA 1
ATOM 699 C C . GLY A 1 95 ? 23.472 -10.946 -7.062 1.00 44.72 95 GLY A C 1
ATOM 700 O O . GLY A 1 95 ? 23.850 -11.389 -5.985 1.00 44.72 95 GLY A O 1
ATOM 701 N N . ARG A 1 96 ? 24.248 -10.839 -8.153 1.00 44.97 96 ARG A N 1
ATOM 702 C CA . ARG A 1 96 ? 25.719 -10.941 -8.245 1.00 44.97 96 ARG A CA 1
ATOM 703 C C . ARG A 1 96 ? 26.395 -11.327 -6.913 1.00 44.97 96 ARG A C 1
ATOM 705 O O . ARG A 1 96 ? 26.988 -10.474 -6.255 1.00 44.97 96 ARG A O 1
ATOM 712 N N . ARG A 1 97 ? 26.347 -12.603 -6.513 1.00 49.28 97 ARG A N 1
ATOM 713 C CA . ARG A 1 97 ? 27.285 -13.093 -5.496 1.00 49.28 97 ARG A CA 1
ATOM 714 C C . ARG A 1 97 ? 28.668 -12.942 -6.126 1.00 49.28 97 ARG A C 1
A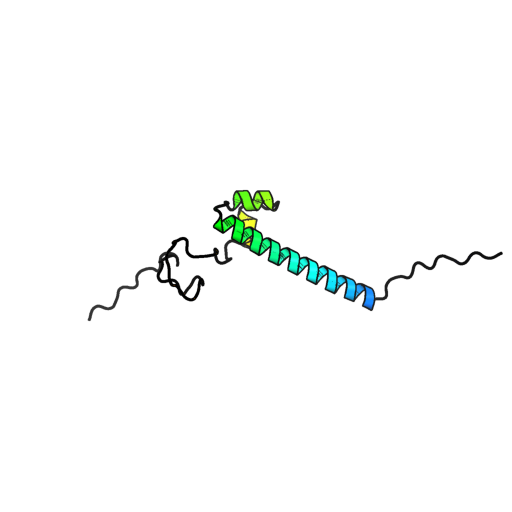TOM 716 O O . ARG A 1 97 ? 28.901 -13.469 -7.216 1.00 49.28 97 ARG A O 1
ATOM 723 N N . ARG A 1 98 ? 29.557 -12.163 -5.506 1.00 48.34 98 ARG A N 1
ATOM 724 C CA . ARG A 1 98 ? 30.979 -12.174 -5.870 1.00 48.34 98 ARG A CA 1
ATOM 725 C C . ARG A 1 98 ? 31.413 -13.642 -5.790 1.00 48.34 98 ARG A C 1
ATOM 727 O O . ARG A 1 98 ? 31.198 -14.268 -4.759 1.00 48.34 98 ARG A O 1
ATOM 734 N N . ARG A 1 99 ? 31.920 -14.208 -6.886 1.00 49.62 99 ARG A N 1
ATOM 735 C CA . ARG A 1 99 ? 32.454 -15.574 -6.903 1.00 49.62 99 ARG A CA 1
ATOM 736 C C . ARG A 1 99 ? 33.652 -15.583 -5.959 1.00 49.62 99 ARG A C 1
ATOM 738 O O . ARG A 1 99 ? 34.676 -14.996 -6.296 1.00 49.62 99 ARG A O 1
ATOM 745 N N . GLU A 1 100 ? 33.506 -16.163 -4.774 1.00 53.16 100 GLU A N 1
ATOM 746 C CA . GLU A 1 100 ? 34.667 -16.457 -3.940 1.00 53.16 100 GLU A CA 1
ATOM 747 C C . GLU A 1 100 ? 35.531 -17.468 -4.706 1.00 53.16 100 GLU A C 1
ATOM 749 O O . GLU A 1 100 ? 34.986 -18.417 -5.287 1.00 53.16 100 GLU A O 1
ATOM 754 N N . PRO A 1 101 ? 36.848 -17.240 -4.827 1.00 48.97 101 PRO A N 1
ATOM 755 C CA . PRO A 1 101 ? 37.710 -18.174 -5.522 1.00 48.97 101 PRO A CA 1
ATOM 756 C C . PRO A 1 101 ? 37.732 -19.476 -4.723 1.00 48.97 101 PRO A C 1
ATOM 758 O O . PRO A 1 101 ? 38.176 -19.508 -3.578 1.00 48.97 101 PRO A O 1
ATOM 761 N N . SER A 1 102 ? 37.216 -20.545 -5.333 1.00 51.91 102 SER A N 1
ATOM 762 C CA . SER A 1 102 ? 37.398 -21.906 -4.843 1.00 51.91 102 SER A CA 1
ATOM 763 C C . SER A 1 102 ? 38.887 -22.136 -4.610 1.00 51.91 102 SER A C 1
ATOM 765 O O . SER A 1 102 ? 39.686 -21.911 -5.522 1.00 51.91 102 SER A O 1
ATOM 767 N N . GLY A 1 103 ? 39.233 -22.534 -3.384 1.00 57.69 103 GLY A N 1
ATOM 768 C CA . GLY A 1 103 ? 40.592 -22.888 -2.999 1.00 57.69 103 GLY A CA 1
ATOM 769 C C . GLY A 1 103 ? 41.220 -23.816 -4.034 1.00 57.69 103 GLY A C 1
ATOM 770 O O . GLY A 1 103 ? 40.644 -24.841 -4.398 1.00 57.69 103 GLY A O 1
ATOM 771 N N . ALA A 1 104 ? 42.373 -23.392 -4.541 1.00 41.28 104 ALA A N 1
ATOM 772 C CA . ALA A 1 104 ? 43.326 -24.256 -5.219 1.00 41.28 104 ALA A CA 1
ATOM 773 C C . ALA A 1 104 ? 44.120 -25.034 -4.139 1.00 41.28 104 ALA A C 1
ATOM 775 O O . ALA A 1 104 ? 44.138 -24.572 -2.996 1.00 41.28 104 ALA A O 1
ATOM 776 N N . PRO A 1 105 ? 44.683 -26.209 -4.477 1.00 54.00 105 PRO A N 1
ATOM 777 C CA . PRO A 1 105 ? 44.904 -27.337 -3.563 1.00 54.00 105 PRO A CA 1
ATOM 778 C C . PRO A 1 105 ? 45.834 -27.057 -2.381 1.00 54.00 105 PRO A C 1
ATOM 780 O O . PRO A 1 105 ? 46.811 -26.294 -2.558 1.00 54.00 105 PRO A O 1
#

Foldseek 3Di:
DDDDDPDPDDDDPVRVVVVVVVVVVVVVVVVVVLLVVVLVCVLVPHALCNNCVVVVHHSVVSCVVRVPPPNDDDPDPDDPFPDRDPPRDPNPPPPDDPPDDDDDD

pLDDT: mean 76.03, std 20.93, range [41.28, 98.44]

Secondary structure (DSSP, 8-state):
--PPP----PPPHHHHHHHHHHHHHHHHHHHHHHHHHHHHHHHTT--HHHHHHHHT--HHHHHHHHTTSPPPS-S-TT---S---TTS-TTS-STT-----PPP-

Sequence (105 aa):
MIEPAIGLSVPTVDTALQNLDRAYAELRAAQDRLGDAVLTARSAGATWAQIGDATGMSRQAAHERWGHLPRGGCRRAGCDCPHHLPHDCPCGHAGRRRREPSGAP